Protein AF-A0A4Q6GFZ7-F1 (afdb_monomer)

Mean predicted aligned error: 7.17 Å

Secondary structure (DSSP, 8-state):
---TTSTT--HHHHHHHHHHHHHS---HHHHHHTT--HHHHGGG---SS---TTTT--HHHHHHHHSPPPPPPPS-GGGG--

pLDDT: mean 86.13, std 10.77, range [54.41, 96.5]

Structure (mmCIF,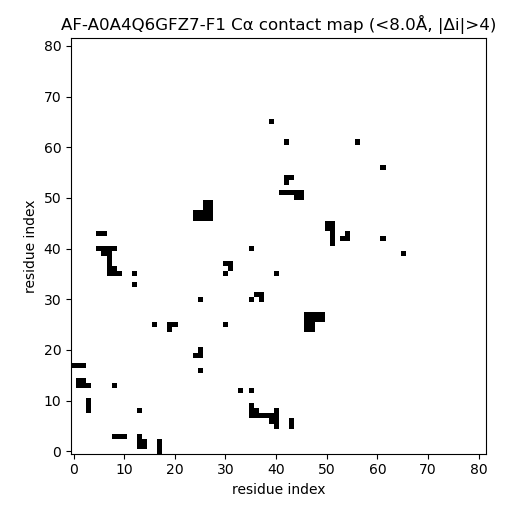 N/CA/C/O backbone):
data_AF-A0A4Q6GFZ7-F1
#
_entry.id   AF-A0A4Q6GFZ7-F1
#
loop_
_atom_site.group_PDB
_atom_site.id
_atom_site.type_symbol
_atom_site.label_atom_id
_atom_site.label_alt_id
_atom_site.label_comp_id
_atom_site.label_asym_id
_atom_site.label_entity_id
_atom_site.label_seq_id
_atom_site.pdbx_PDB_ins_code
_atom_site.Cartn_x
_atom_site.Cartn_y
_atom_site.Cartn_z
_atom_site.occupancy
_atom_site.B_iso_or_equiv
_atom_site.auth_seq_id
_atom_site.auth_comp_id
_atom_site.auth_asym_id
_atom_site.auth_atom_id
_atom_site.pdbx_PDB_model_num
ATOM 1 N N . THR A 1 1 ? -3.058 -5.668 15.466 1.00 57.69 1 THR A N 1
ATOM 2 C CA . THR A 1 1 ? -2.086 -6.563 14.798 1.00 57.69 1 THR A CA 1
ATOM 3 C C . THR A 1 1 ? -1.271 -5.767 13.797 1.00 57.69 1 THR A C 1
ATOM 5 O O . THR A 1 1 ? -1.851 -4.930 13.122 1.00 57.69 1 THR A O 1
ATOM 8 N N . MET A 1 2 ? 0.050 -5.949 13.735 1.00 65.88 2 MET A N 1
ATOM 9 C CA . MET A 1 2 ? 0.972 -5.111 12.947 1.00 65.88 2 MET A CA 1
ATOM 10 C C . MET A 1 2 ? 0.892 -5.394 11.427 1.00 65.88 2 MET A C 1
ATOM 12 O O . MET A 1 2 ? 0.855 -6.552 11.034 1.00 65.88 2 MET A O 1
ATOM 16 N N . ILE A 1 3 ? 0.893 -4.351 10.576 1.00 73.12 3 ILE A N 1
ATOM 17 C CA . ILE A 1 3 ? 0.818 -4.437 9.086 1.00 73.12 3 ILE A CA 1
ATOM 18 C C . ILE A 1 3 ? 2.137 -3.973 8.409 1.00 73.12 3 ILE A C 1
ATOM 20 O O . ILE A 1 3 ? 2.214 -3.783 7.202 1.00 73.12 3 ILE A O 1
ATOM 24 N N . ALA A 1 4 ? 3.229 -3.801 9.158 1.00 67.38 4 ALA A N 1
ATOM 25 C CA . ALA A 1 4 ? 4.430 -3.072 8.715 1.00 67.38 4 ALA A CA 1
ATOM 26 C C . ALA A 1 4 ? 5.307 -3.752 7.630 1.00 67.38 4 ALA A C 1
ATOM 28 O O . ALA A 1 4 ? 6.448 -3.347 7.436 1.00 67.38 4 ALA A O 1
ATOM 29 N N . ARG A 1 5 ? 4.823 -4.790 6.937 1.00 83.12 5 ARG A N 1
ATOM 30 C CA . ARG A 1 5 ? 5.597 -5.555 5.936 1.00 83.12 5 ARG A CA 1
ATOM 31 C C . ARG A 1 5 ? 4.995 -5.526 4.530 1.00 83.12 5 ARG A C 1
ATOM 33 O O . ARG A 1 5 ? 5.512 -6.195 3.645 1.00 83.12 5 ARG A O 1
ATOM 40 N N . VAL A 1 6 ? 3.922 -4.762 4.316 1.00 88.50 6 VAL A N 1
ATOM 41 C CA . VAL A 1 6 ? 3.258 -4.662 3.009 1.00 88.50 6 VAL A CA 1
ATOM 42 C C . VAL A 1 6 ? 3.897 -3.544 2.174 1.00 88.50 6 VAL A C 1
ATOM 44 O O . VAL A 1 6 ? 3.905 -2.391 2.622 1.00 88.50 6 VAL A O 1
ATOM 47 N N . PRO A 1 7 ? 4.401 -3.833 0.958 1.00 89.06 7 PRO A N 1
ATOM 48 C CA . PRO A 1 7 ? 4.913 -2.808 0.054 1.00 89.06 7 PRO A CA 1
ATOM 49 C C . PRO A 1 7 ? 3.886 -1.703 -0.211 1.00 89.06 7 PRO A C 1
ATOM 51 O O . PRO A 1 7 ? 2.696 -1.958 -0.381 1.00 89.06 7 PRO A O 1
ATOM 54 N N . GLY A 1 8 ? 4.342 -0.451 -0.238 1.00 89.50 8 GLY A N 1
ATOM 55 C CA . GLY A 1 8 ? 3.468 0.701 -0.481 1.00 89.50 8 GLY A CA 1
ATOM 56 C C . GLY A 1 8 ? 2.643 1.176 0.725 1.00 89.50 8 GLY A C 1
ATOM 57 O O . GLY A 1 8 ? 1.909 2.157 0.583 1.00 89.50 8 GLY A O 1
ATOM 58 N N . ILE A 1 9 ? 2.788 0.551 1.904 1.00 93.12 9 ILE A N 1
ATOM 59 C CA . ILE A 1 9 ? 2.179 0.998 3.167 1.00 93.12 9 ILE 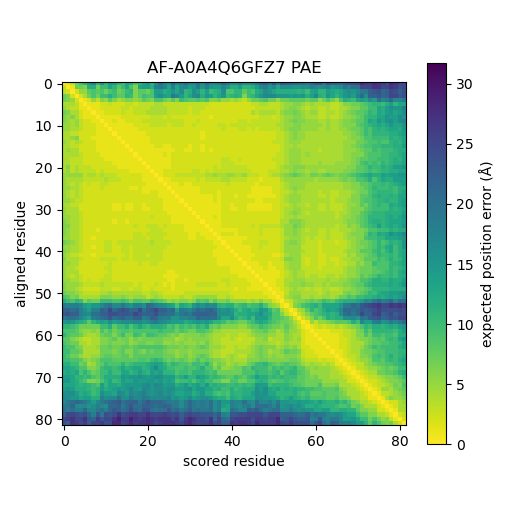A CA 1
ATOM 60 C C . ILE A 1 9 ? 3.271 1.452 4.143 1.00 93.12 9 ILE A C 1
ATOM 62 O O . ILE A 1 9 ? 4.021 0.650 4.691 1.00 93.12 9 ILE A O 1
ATOM 66 N N . GLY A 1 10 ? 3.335 2.760 4.404 1.00 90.88 10 GLY A N 1
ATOM 67 C CA . GLY A 1 10 ? 4.233 3.318 5.419 1.00 90.88 10 GLY A CA 1
ATOM 68 C C . GLY A 1 10 ? 3.753 3.049 6.850 1.00 90.88 10 GLY A C 1
ATOM 69 O O . GLY A 1 10 ? 2.559 2.868 7.089 1.00 90.88 10 GLY A O 1
ATOM 70 N N . ILE A 1 11 ? 4.664 3.110 7.829 1.00 91.69 11 ILE A N 1
ATOM 71 C CA . ILE A 1 11 ? 4.381 2.813 9.251 1.00 91.69 11 ILE A CA 1
ATOM 72 C C . ILE A 1 11 ? 3.208 3.644 9.803 1.00 91.69 11 ILE A C 1
ATOM 74 O O . ILE A 1 11 ? 2.353 3.114 10.512 1.00 91.69 11 ILE A O 1
ATOM 78 N N . ARG A 1 12 ? 3.123 4.935 9.449 1.00 92.31 12 ARG A N 1
ATOM 79 C CA . ARG A 1 12 ? 2.010 5.810 9.865 1.00 92.31 12 ARG A CA 1
ATOM 80 C C . ARG A 1 12 ? 0.660 5.314 9.344 1.00 92.31 12 ARG A C 1
ATOM 82 O O . ARG A 1 12 ? -0.294 5.223 10.111 1.00 92.31 12 ARG A O 1
ATOM 89 N N . ASN A 1 13 ? 0.594 4.941 8.069 1.00 94.06 13 ASN A N 1
ATOM 90 C CA . ASN A 1 13 ? -0.632 4.414 7.475 1.00 94.06 13 ASN A CA 1
ATOM 91 C C . ASN A 1 13 ? -0.955 3.016 8.000 1.00 94.06 13 ASN A C 1
ATOM 93 O O . ASN A 1 13 ? -2.120 2.732 8.247 1.00 94.06 13 ASN A O 1
ATOM 97 N N . ALA A 1 14 ? 0.048 2.174 8.265 1.00 93.69 14 ALA A N 1
ATOM 98 C CA . ALA A 1 14 ? -0.163 0.881 8.908 1.00 93.69 14 ALA A CA 1
ATOM 99 C C . ALA A 1 14 ? -0.864 1.034 10.270 1.00 93.69 14 ALA A C 1
ATOM 101 O O . ALA A 1 14 ? -1.826 0.315 10.527 1.00 93.69 14 ALA A O 1
ATOM 102 N N . LYS A 1 15 ? -0.445 1.994 11.110 1.00 93.50 15 LYS A N 1
ATOM 103 C CA . LYS A 1 15 ? -1.116 2.291 12.392 1.00 93.50 15 LYS A CA 1
ATOM 104 C C . LYS A 1 15 ? -2.572 2.731 12.184 1.00 93.50 15 LYS A C 1
ATOM 106 O O . LYS A 1 15 ? -3.471 2.108 12.741 1.00 93.50 15 LYS A O 1
ATOM 111 N N . ARG A 1 16 ? -2.807 3.701 11.293 1.00 94.06 16 ARG A N 1
ATOM 112 C CA . ARG A 1 16 ? -4.160 4.190 10.956 1.00 94.06 16 ARG A CA 1
ATOM 113 C C . ARG A 1 16 ? -5.078 3.087 10.425 1.00 94.06 16 ARG A C 1
ATOM 115 O O . ARG A 1 16 ? -6.246 3.028 10.783 1.00 94.06 16 ARG A O 1
ATOM 122 N N . ILE A 1 17 ? -4.562 2.179 9.595 1.00 94.19 17 ILE A N 1
ATOM 123 C CA . ILE A 1 17 ? -5.328 1.033 9.079 1.00 94.19 17 ILE A CA 1
ATOM 124 C C . ILE A 1 17 ? -5.727 0.094 10.221 1.00 94.19 17 ILE A C 1
ATOM 126 O O . ILE A 1 17 ? -6.848 -0.407 10.235 1.00 94.19 17 ILE A O 1
ATOM 130 N N . VAL A 1 18 ? -4.830 -0.162 11.178 1.00 93.75 18 VAL A N 1
ATOM 131 C CA . VAL A 1 18 ? -5.137 -1.003 12.346 1.00 93.75 18 VAL A CA 1
ATOM 132 C C . VAL A 1 18 ? -6.229 -0.376 13.208 1.00 93.75 18 VAL A C 1
ATOM 134 O O . VAL A 1 18 ? -7.113 -1.096 13.666 1.00 93.75 18 VAL A O 1
ATOM 137 N N . GLU A 1 19 ? -6.197 0.941 13.394 1.00 94.00 19 GLU A N 1
ATOM 138 C CA . GLU A 1 19 ? -7.247 1.685 14.097 1.00 94.00 19 GLU A CA 1
ATOM 139 C C . GLU A 1 19 ? -8.580 1.611 13.341 1.00 94.00 19 GLU A C 1
ATOM 141 O O . GLU A 1 19 ? -9.585 1.199 13.916 1.00 94.00 19 GLU A O 1
ATOM 146 N N . LEU A 1 20 ? -8.583 1.890 12.032 1.00 94.75 20 LEU A N 1
ATOM 147 C CA . LEU A 1 20 ? -9.783 1.820 11.189 1.00 94.75 20 LEU A CA 1
ATOM 148 C C . LEU A 1 20 ? -10.418 0.422 11.171 1.00 94.75 20 LEU A C 1
ATOM 150 O O . LEU A 1 20 ? -11.642 0.312 11.189 1.00 94.75 20 LEU A O 1
ATOM 154 N N . ARG A 1 21 ? -9.606 -0.646 11.193 1.00 93.75 21 ARG A N 1
ATOM 155 C CA . ARG A 1 21 ? -10.082 -2.043 11.230 1.00 93.75 21 ARG A CA 1
ATOM 156 C C . ARG A 1 21 ? -10.924 -2.371 12.461 1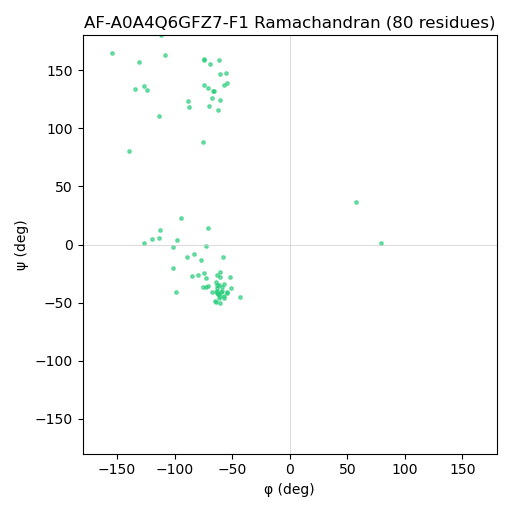.00 93.75 21 ARG A C 1
ATOM 158 O O . ARG A 1 21 ? -11.700 -3.318 12.402 1.00 93.75 21 ARG A O 1
ATOM 165 N N . ARG A 1 22 ? -10.767 -1.626 13.560 1.00 94.12 22 ARG A N 1
ATOM 166 C CA . ARG A 1 22 ? -11.592 -1.795 14.769 1.00 94.12 22 ARG A CA 1
ATOM 167 C C . ARG A 1 22 ? -13.005 -1.246 14.589 1.00 94.12 22 ARG A C 1
ATOM 169 O O . ARG A 1 22 ? -13.907 -1.688 15.283 1.00 94.12 22 ARG A O 1
ATOM 176 N N . ILE A 1 23 ? -13.178 -0.291 13.678 1.00 95.88 23 ILE A N 1
ATOM 177 C CA . ILE A 1 23 ? -14.438 0.424 13.452 1.00 95.88 23 ILE A CA 1
ATOM 178 C C . ILE A 1 23 ? -15.186 -0.179 12.259 1.00 95.88 23 ILE A C 1
ATOM 180 O O . ILE A 1 23 ? -16.403 -0.328 12.298 1.00 95.88 23 ILE A O 1
ATOM 184 N N . ARG A 1 24 ? -14.473 -0.526 11.178 1.00 95.12 24 ARG A N 1
ATOM 185 C CA . ARG A 1 24 ? -15.079 -1.051 9.946 1.00 95.12 24 ARG A CA 1
ATOM 186 C C . ARG A 1 24 ? -14.132 -1.928 9.137 1.00 95.12 24 ARG A C 1
ATOM 188 O O . ARG A 1 24 ? -12.910 -1.882 9.286 1.00 95.12 24 ARG A O 1
ATOM 195 N N . ARG A 1 25 ? -14.698 -2.681 8.188 1.00 96.06 25 ARG A N 1
ATOM 196 C CA . ARG A 1 25 ? -13.903 -3.352 7.151 1.00 96.06 25 ARG A CA 1
ATOM 197 C C . ARG A 1 25 ? -13.267 -2.301 6.240 1.00 96.06 25 ARG A C 1
ATOM 199 O O . ARG A 1 25 ? -13.937 -1.383 5.776 1.00 96.06 25 ARG A O 1
ATOM 206 N N . ILE A 1 26 ? -11.973 -2.462 5.986 1.00 95.81 26 ILE A N 1
ATOM 207 C CA . ILE A 1 26 ? -11.207 -1.563 5.117 1.00 95.81 26 ILE A CA 1
ATOM 208 C C . ILE A 1 26 ? -11.635 -1.769 3.669 1.00 95.81 26 ILE A C 1
ATOM 210 O O . ILE A 1 26 ? -11.737 -2.913 3.215 1.00 95.81 26 ILE A O 1
ATOM 214 N N . ARG A 1 27 ? -11.850 -0.662 2.963 1.00 96.44 27 ARG A N 1
ATOM 215 C CA . ARG A 1 27 ? -12.170 -0.598 1.536 1.00 96.44 27 ARG A CA 1
ATOM 216 C C . ARG A 1 27 ? -10.995 -0.048 0.734 1.00 96.44 27 ARG A C 1
ATOM 218 O O . ARG A 1 27 ? -10.092 0.575 1.292 1.00 96.44 27 ARG A O 1
ATOM 225 N N . TRP A 1 28 ? -11.015 -0.255 -0.579 1.00 96.06 28 TRP A N 1
ATOM 226 C CA . TRP A 1 28 ? -9.997 0.269 -1.495 1.00 96.06 28 TRP A CA 1
ATOM 227 C C . TRP A 1 28 ? -9.834 1.790 -1.370 1.00 96.06 28 TRP A C 1
ATOM 229 O O . TRP A 1 28 ? -8.720 2.309 -1.307 1.00 96.06 28 TRP A O 1
ATOM 239 N N . GLU A 1 29 ? -10.958 2.492 -1.241 1.00 96.25 29 GLU A N 1
ATOM 240 C CA . GLU A 1 29 ? -10.998 3.944 -1.080 1.00 96.25 29 GLU A CA 1
ATOM 241 C C . GLU A 1 29 ? -10.332 4.436 0.218 1.00 96.25 29 GLU A C 1
ATOM 243 O O . GLU A 1 29 ? -9.718 5.499 0.247 1.00 96.25 29 GLU A O 1
ATOM 248 N N . ASP A 1 30 ? -10.389 3.661 1.303 1.00 96.19 30 ASP A N 1
ATOM 249 C CA . ASP A 1 30 ? -9.740 4.061 2.557 1.00 96.19 30 ASP A CA 1
ATOM 250 C C . ASP A 1 30 ? -8.219 4.151 2.373 1.00 96.19 30 ASP A C 1
ATOM 252 O O . ASP A 1 30 ? -7.560 5.054 2.888 1.00 96.19 30 ASP A O 1
ATOM 256 N N . LEU A 1 31 ? -7.656 3.231 1.588 1.00 95.31 31 LEU A N 1
ATOM 257 C CA . LEU A 1 31 ? -6.225 3.184 1.303 1.00 95.31 31 LEU A CA 1
ATOM 258 C C . LEU A 1 31 ? -5.787 4.309 0.364 1.00 95.31 31 LEU A C 1
ATOM 260 O O . LEU A 1 31 ? -4.703 4.867 0.558 1.00 95.31 31 LEU A O 1
ATOM 264 N N . SER A 1 32 ? -6.628 4.676 -0.610 1.00 95.06 32 SER A N 1
ATOM 265 C CA . SER A 1 32 ? -6.353 5.818 -1.485 1.00 95.06 32 SER A CA 1
ATOM 266 C C . SER A 1 32 ? -6.416 7.137 -0.709 1.00 95.06 32 SER A C 1
ATOM 268 O O . SER A 1 32 ? -5.514 7.964 -0.845 1.00 95.06 32 SER A O 1
ATOM 270 N N . ARG A 1 33 ? -7.391 7.302 0.198 1.00 95.88 33 ARG A N 1
ATOM 271 C CA . ARG A 1 33 ? -7.503 8.470 1.096 1.00 95.88 33 ARG A CA 1
ATOM 272 C C . ARG A 1 33 ? -6.328 8.587 2.066 1.00 95.88 33 ARG A C 1
ATOM 274 O O . ARG A 1 33 ? -5.857 9.689 2.337 1.00 95.88 33 ARG A O 1
ATOM 281 N N . LEU A 1 34 ? -5.796 7.458 2.535 1.00 94.81 34 LEU A N 1
ATOM 282 C CA . LEU A 1 34 ? -4.564 7.417 3.328 1.00 94.81 34 LEU A CA 1
ATOM 283 C C . LEU A 1 34 ? -3.294 7.697 2.504 1.00 94.81 34 LEU A C 1
ATOM 285 O O . LEU A 1 34 ? -2.203 7.737 3.075 1.00 94.81 34 LEU A O 1
ATOM 289 N N . ARG A 1 35 ? -3.409 7.925 1.188 1.00 94.25 35 ARG A N 1
ATOM 290 C CA . ARG A 1 35 ? -2.292 8.164 0.260 1.00 94.25 35 ARG A CA 1
ATOM 291 C C . ARG A 1 35 ? -1.274 7.021 0.249 1.00 94.25 35 ARG A C 1
ATOM 293 O O . ARG A 1 35 ? -0.068 7.247 0.158 1.00 94.25 35 ARG A O 1
ATOM 300 N N . CYS A 1 36 ? -1.743 5.781 0.378 1.00 94.38 36 CYS A N 1
ATOM 301 C CA . CYS A 1 36 ? -0.885 4.617 0.180 1.00 94.38 36 CYS A CA 1
ATOM 302 C C . CYS A 1 36 ? -0.493 4.487 -1.303 1.00 94.38 36 CYS A C 1
ATOM 304 O O . CYS A 1 36 ? -1.201 4.953 -2.197 1.00 94.38 36 CYS A O 1
ATOM 306 N N . SER A 1 37 ? 0.637 3.833 -1.587 1.00 93.44 37 SER A N 1
ATOM 307 C CA . SER A 1 37 ? 1.081 3.623 -2.970 1.00 93.44 37 SER A CA 1
ATOM 308 C C . SER A 1 37 ? 0.248 2.521 -3.628 1.00 93.44 37 SER A C 1
ATOM 310 O O . SER A 1 37 ? 0.607 1.345 -3.574 1.00 93.44 37 SER A O 1
ATOM 312 N N . MET A 1 38 ? -0.887 2.901 -4.225 1.00 92.31 38 MET A N 1
ATOM 313 C CA . MET A 1 38 ? -1.906 1.957 -4.702 1.00 92.31 38 MET A CA 1
ATOM 314 C C . MET A 1 38 ? -1.347 0.936 -5.698 1.00 92.31 38 MET A C 1
ATOM 316 O O . MET A 1 38 ? -1.564 -0.255 -5.519 1.00 92.31 38 MET A O 1
ATOM 320 N N . LYS A 1 39 ? -0.551 1.371 -6.686 1.00 89.44 39 LYS A N 1
ATOM 321 C CA . LYS A 1 39 ? 0.070 0.464 -7.671 1.00 89.44 39 LYS A CA 1
ATOM 322 C C . LYS A 1 39 ? 0.981 -0.584 -7.019 1.00 89.44 39 LYS A C 1
ATOM 324 O O . LYS A 1 39 ? 0.939 -1.745 -7.403 1.00 89.44 39 LYS A O 1
ATOM 329 N N . LYS A 1 40 ? 1.772 -0.185 -6.014 1.00 89.44 40 LYS A N 1
ATOM 330 C CA . LYS A 1 40 ? 2.693 -1.089 -5.307 1.00 89.44 40 LYS A CA 1
ATOM 331 C C . LYS A 1 40 ? 1.965 -2.020 -4.343 1.00 89.44 40 LYS A C 1
ATOM 333 O O . LYS A 1 40 ? 2.382 -3.158 -4.204 1.00 89.44 40 LYS A O 1
ATOM 338 N N . LEU A 1 41 ? 0.911 -1.551 -3.675 1.00 90.62 41 LEU A N 1
ATOM 339 C CA . LEU A 1 41 ? 0.214 -2.332 -2.647 1.00 90.62 41 LEU A CA 1
ATOM 340 C C . LEU A 1 41 ? -0.854 -3.271 -3.222 1.00 90.62 41 LEU A C 1
ATOM 342 O O . LEU A 1 41 ? -1.140 -4.295 -2.607 1.00 90.62 41 LEU A O 1
ATOM 346 N N . ALA A 1 42 ? -1.429 -2.931 -4.384 1.00 91.00 42 ALA A N 1
ATOM 347 C CA . ALA A 1 42 ? -2.521 -3.650 -5.045 1.00 91.00 42 ALA A CA 1
ATOM 348 C C . ALA A 1 42 ? -2.374 -5.185 -5.059 1.00 91.00 42 ALA A C 1
ATOM 350 O O . ALA A 1 42 ? -3.358 -5.857 -4.750 1.00 91.00 42 ALA A O 1
ATOM 351 N N . PRO A 1 43 ? -1.206 -5.772 -5.381 1.00 90.00 43 PRO A N 1
ATOM 352 C CA . PRO A 1 43 ? -1.072 -7.228 -5.436 1.00 90.00 43 PRO A CA 1
ATOM 353 C C . PRO A 1 43 ? -0.952 -7.901 -4.058 1.00 90.00 43 PRO A C 1
ATOM 355 O O . PRO A 1 43 ? -1.097 -9.115 -3.966 1.00 90.00 43 PRO A O 1
ATOM 358 N N . PHE A 1 44 ? -0.700 -7.148 -2.984 1.00 88.62 44 PHE A N 1
ATOM 359 C CA . PHE A 1 44 ? -0.383 -7.700 -1.659 1.00 88.62 44 PHE A CA 1
ATOM 360 C C . PHE A 1 44 ? -1.552 -7.684 -0.672 1.00 88.62 44 PHE A C 1
ATOM 362 O O . PHE A 1 44 ? -1.390 -8.106 0.475 1.00 88.62 44 PHE A O 1
ATOM 369 N N . ILE A 1 45 ? -2.710 -7.151 -1.063 1.00 89.88 45 ILE A N 1
ATOM 370 C CA . ILE A 1 45 ? -3.819 -6.926 -0.137 1.00 89.88 45 ILE A CA 1
ATOM 371 C C . ILE A 1 45 ? -5.144 -7.455 -0.667 1.00 89.88 45 ILE A C 1
ATOM 373 O O . ILE A 1 45 ? -5.372 -7.534 -1.868 1.00 89.88 45 ILE A O 1
ATOM 377 N N . VAL A 1 46 ? -6.055 -7.709 0.265 1.00 92.38 46 VAL A N 1
ATOM 378 C CA . VAL A 1 46 ? -7.483 -7.885 0.008 1.00 92.38 46 VAL A CA 1
ATOM 379 C C . VAL A 1 46 ? -8.230 -6.870 0.871 1.00 92.38 46 VAL A C 1
ATOM 381 O O . VAL A 1 46 ? -7.926 -6.723 2.060 1.00 92.38 46 VAL A O 1
ATOM 384 N N . THR A 1 47 ? -9.190 -6.159 0.286 1.00 94.38 47 THR A N 1
ATOM 385 C CA . THR A 1 47 ? -10.126 -5.281 1.009 1.00 94.38 47 THR A CA 1
ATOM 386 C C . THR A 1 47 ? -11.536 -5.860 0.940 1.00 94.38 47 THR A C 1
ATOM 388 O O . THR A 1 47 ? -11.760 -6.928 0.372 1.00 94.38 47 THR A O 1
ATOM 391 N N . ALA A 1 48 ? -12.509 -5.183 1.549 1.00 96.50 48 ALA A N 1
ATOM 392 C CA . ALA A 1 48 ? -13.907 -5.604 1.472 1.00 96.50 48 ALA A CA 1
ATOM 393 C C . ALA A 1 48 ? -14.460 -5.627 0.033 1.00 96.50 48 ALA A C 1
ATOM 395 O O . ALA A 1 48 ? -15.363 -6.403 -0.254 1.00 96.50 48 ALA A O 1
ATOM 396 N N . ASP A 1 49 ? -13.917 -4.787 -0.846 1.00 96.12 49 ASP A N 1
ATOM 397 C CA . ASP A 1 49 ? -14.412 -4.504 -2.196 1.00 96.12 49 ASP A CA 1
ATOM 398 C C . ASP A 1 49 ? -13.363 -4.690 -3.303 1.00 96.12 49 ASP A C 1
ATOM 400 O O . ASP A 1 49 ? -13.665 -4.488 -4.475 1.00 96.12 49 A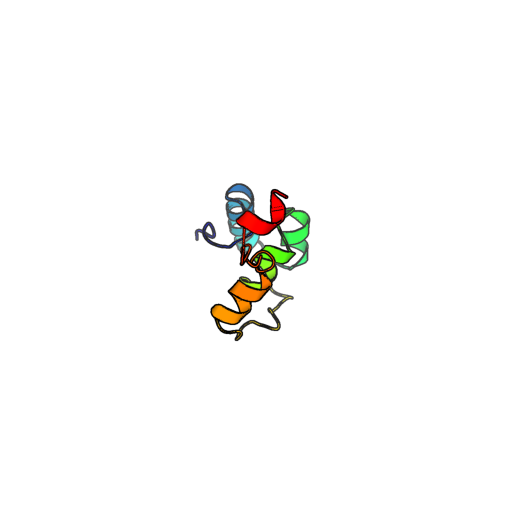SP A O 1
ATOM 404 N N . TYR A 1 50 ? -12.142 -5.098 -2.956 1.00 93.19 50 TYR A N 1
ATOM 405 C CA . TYR A 1 50 ? -11.081 -5.378 -3.915 1.00 93.19 50 TYR A CA 1
ATOM 406 C C . TYR A 1 50 ? -10.369 -6.687 -3.578 1.00 93.19 50 TYR A C 1
ATOM 408 O O . TYR A 1 50 ? -9.963 -6.938 -2.437 1.00 93.19 50 TYR A O 1
ATOM 416 N N . LYS A 1 51 ? -10.174 -7.500 -4.617 1.00 90.62 51 LYS A N 1
ATOM 417 C CA . LYS A 1 51 ? -9.325 -8.688 -4.617 1.00 90.62 51 LYS A CA 1
ATOM 418 C C . LYS A 1 51 ? -8.348 -8.578 -5.790 1.00 90.62 51 LYS A C 1
ATOM 420 O O . LYS A 1 51 ? -8.777 -8.216 -6.886 1.00 90.62 51 LYS A O 1
ATOM 425 N N . PRO A 1 52 ? -7.061 -8.893 -5.595 1.00 87.62 52 PRO A N 1
ATOM 426 C CA . PRO A 1 52 ? -6.084 -8.828 -6.664 1.00 87.62 52 PRO A CA 1
ATOM 427 C C . PRO A 1 52 ? -6.398 -9.896 -7.711 1.00 87.62 52 PRO A C 1
ATOM 429 O O . PRO A 1 52 ? -6.479 -11.081 -7.393 1.00 87.62 52 PRO A O 1
ATOM 432 N N . VAL A 1 53 ? -6.532 -9.472 -8.971 1.00 76.75 53 VAL A N 1
ATOM 433 C CA . VAL A 1 53 ? -6.761 -10.365 -10.126 1.00 76.75 53 VAL A CA 1
ATOM 434 C C . VAL A 1 53 ? -5.640 -11.404 -10.241 1.00 76.75 53 VAL A C 1
ATOM 436 O O . VAL A 1 53 ? -5.870 -12.558 -10.577 1.00 76.75 53 VAL A O 1
ATOM 439 N N . GLN 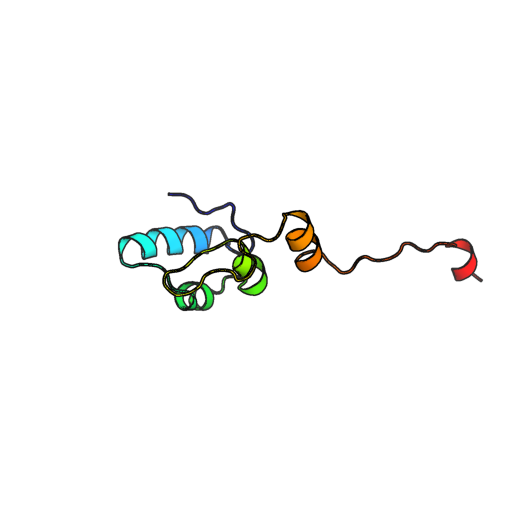A 1 54 ? -4.422 -10.998 -9.881 1.00 65.94 54 GLN A N 1
ATOM 440 C CA . GLN A 1 54 ? -3.212 -11.815 -9.891 1.00 65.94 54 GLN A CA 1
ATOM 441 C C . GLN A 1 54 ? -2.908 -12.463 -8.528 1.00 65.94 54 GLN A C 1
ATOM 443 O O . GLN A 1 54 ? -1.761 -12.803 -8.267 1.00 65.94 54 GLN A O 1
ATOM 448 N N . GLY A 1 55 ? -3.895 -12.648 -7.642 1.00 56.91 55 GLY A N 1
ATOM 449 C CA . GLY A 1 55 ? -3.684 -13.231 -6.304 1.00 56.91 55 GLY A CA 1
ATOM 450 C C . GLY A 1 55 ? -3.052 -14.637 -6.286 1.00 56.91 55 GLY A C 1
ATOM 451 O O . GLY A 1 55 ? -2.631 -15.091 -5.228 1.00 56.91 55 GLY A O 1
ATOM 452 N N . ALA A 1 56 ? -2.958 -15.295 -7.450 1.00 54.41 56 ALA A N 1
ATOM 453 C CA . ALA A 1 56 ? -2.281 -16.574 -7.680 1.00 54.41 56 ALA A CA 1
ATOM 454 C C . ALA A 1 56 ? -1.035 -16.475 -8.592 1.00 54.41 56 ALA A C 1
ATOM 456 O O . ALA A 1 56 ? -0.463 -17.498 -8.966 1.00 54.41 56 ALA A O 1
ATOM 457 N N . ALA A 1 57 ? -0.612 -15.273 -8.994 1.00 62.69 57 ALA A N 1
ATOM 458 C CA . ALA A 1 57 ? 0.585 -15.115 -9.810 1.00 62.69 57 ALA A CA 1
ATOM 459 C C . ALA A 1 57 ? 1.813 -15.547 -9.004 1.00 62.69 57 ALA A C 1
ATOM 461 O O . ALA A 1 57 ? 1.991 -15.149 -7.850 1.00 62.69 57 ALA A O 1
ATOM 462 N N . SER A 1 58 ? 2.668 -16.368 -9.616 1.00 77.31 58 SER A N 1
ATOM 463 C CA . SER A 1 58 ? 3.914 -16.796 -8.989 1.00 77.31 58 SER A CA 1
ATOM 464 C C . SER A 1 58 ? 4.742 -15.575 -8.578 1.00 77.31 58 SER A C 1
ATOM 466 O O . SER A 1 58 ? 4.734 -14.530 -9.236 1.00 77.31 58 SER A O 1
ATOM 468 N N . SER A 1 59 ? 5.496 -15.705 -7.488 1.00 80.56 59 SER A N 1
ATOM 469 C CA . SE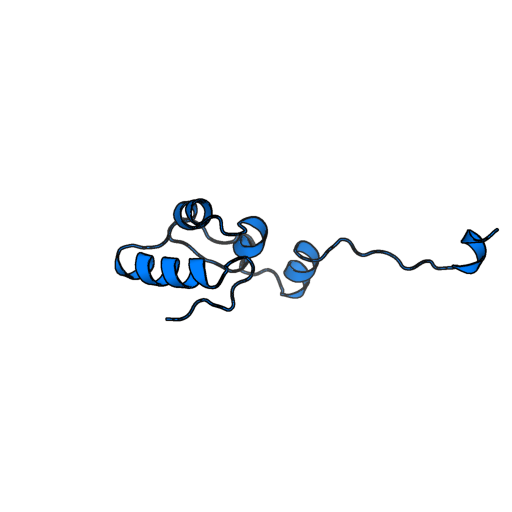R A 1 59 ? 6.387 -14.655 -6.974 1.00 80.56 59 SER A CA 1
ATOM 470 C C . SER A 1 59 ? 7.339 -14.100 -8.046 1.00 80.56 59 SER A C 1
ATOM 472 O O . SER A 1 59 ? 7.700 -1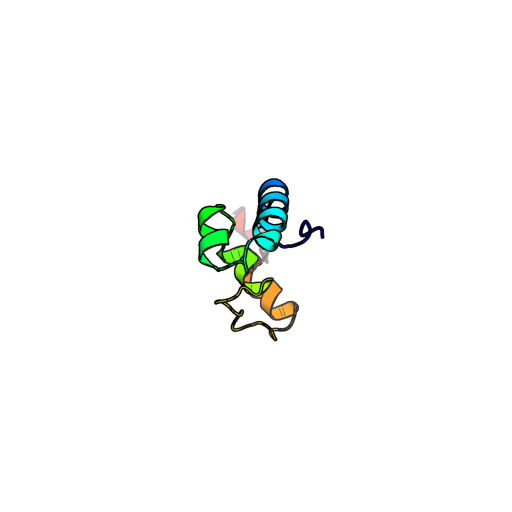2.924 -8.006 1.00 80.56 59 SER A O 1
ATOM 474 N N . HIS A 1 60 ? 7.689 -14.916 -9.043 1.00 83.12 60 HIS A N 1
ATOM 475 C CA . HIS A 1 60 ? 8.453 -14.510 -10.219 1.00 83.12 60 HIS A CA 1
ATOM 476 C C . HIS A 1 60 ? 7.707 -13.504 -11.114 1.00 83.12 60 HIS A C 1
ATOM 478 O O . HIS A 1 60 ? 8.268 -12.467 -11.468 1.00 83.12 60 HIS A O 1
ATOM 484 N N . LEU A 1 61 ? 6.441 -13.772 -11.459 1.00 82.38 61 LEU A N 1
ATOM 485 C CA . LEU A 1 61 ? 5.627 -12.861 -12.275 1.00 82.38 61 LEU A CA 1
ATOM 486 C C . LEU A 1 61 ? 5.426 -11.521 -11.567 1.00 82.38 61 LEU A C 1
ATOM 488 O O . LEU A 1 61 ? 5.590 -10.465 -12.175 1.00 82.38 61 LEU A O 1
ATOM 492 N N . LEU A 1 62 ? 5.152 -11.561 -10.263 1.00 84.06 62 LEU A N 1
ATOM 493 C CA . LEU A 1 62 ? 4.983 -10.350 -9.470 1.00 84.06 62 LEU A CA 1
ATOM 494 C C . LEU A 1 62 ? 6.261 -9.503 -9.438 1.00 84.06 62 LEU A C 1
ATOM 496 O O . LEU A 1 62 ? 6.196 -8.286 -9.602 1.00 84.06 62 LEU A O 1
ATOM 500 N N . ARG A 1 63 ? 7.430 -10.141 -9.280 1.00 83.69 63 ARG A N 1
ATOM 501 C CA . ARG A 1 63 ? 8.722 -9.446 -9.348 1.00 83.69 63 ARG A CA 1
ATOM 502 C C . ARG A 1 63 ? 8.926 -8.797 -10.715 1.00 83.69 63 ARG A C 1
ATOM 504 O O . ARG A 1 63 ? 9.301 -7.636 -10.752 1.00 83.69 63 ARG A O 1
ATOM 511 N N . ARG A 1 64 ? 8.624 -9.494 -11.814 1.00 83.81 64 ARG A N 1
ATOM 512 C CA . ARG A 1 64 ? 8.736 -8.938 -13.174 1.00 83.81 64 ARG A CA 1
ATOM 513 C C . ARG A 1 64 ? 7.829 -7.724 -13.404 1.00 83.81 64 ARG A C 1
ATOM 515 O O . ARG A 1 64 ? 8.218 -6.821 -14.129 1.00 83.81 64 ARG A O 1
ATOM 522 N N . HIS A 1 65 ? 6.637 -7.696 -12.807 1.00 80.81 65 HIS A N 1
ATOM 523 C CA . HIS A 1 65 ? 5.708 -6.567 -12.939 1.00 80.81 65 HIS A CA 1
ATOM 524 C C . HIS A 1 65 ? 6.034 -5.370 -12.034 1.00 80.81 65 HIS A C 1
ATOM 526 O O . HIS A 1 65 ? 5.611 -4.257 -12.338 1.00 80.81 65 HIS A O 1
ATOM 532 N N . LEU A 1 66 ? 6.710 -5.596 -10.903 1.00 82.31 66 LEU A N 1
ATOM 533 C CA . LEU A 1 66 ? 7.019 -4.555 -9.916 1.00 82.31 66 LEU A CA 1
ATOM 534 C C . LEU A 1 66 ? 8.459 -4.033 -9.984 1.00 82.31 66 LEU A C 1
ATOM 536 O O . LEU A 1 66 ? 8.722 -2.973 -9.415 1.00 82.31 66 LEU A O 1
ATOM 540 N N . ALA A 1 67 ? 9.378 -4.787 -10.588 1.00 85.00 67 ALA A N 1
ATOM 541 C CA . ALA A 1 67 ? 10.755 -4.366 -10.806 1.00 85.00 67 ALA A CA 1
ATOM 542 C C . ALA A 1 67 ? 10.842 -3.333 -11.932 1.00 85.00 67 ALA A C 1
ATOM 544 O O . ALA A 1 67 ? 9.951 -3.238 -12.781 1.00 85.00 67 ALA A O 1
ATOM 545 N N . ASP A 1 68 ? 11.941 -2.587 -11.935 1.00 83.44 68 ASP A N 1
ATOM 546 C CA . ASP A 1 68 ? 12.289 -1.726 -13.056 1.00 83.44 68 ASP A CA 1
ATOM 547 C C . ASP A 1 68 ? 12.498 -2.568 -14.324 1.00 83.44 68 ASP A C 1
ATOM 549 O O . ASP A 1 68 ? 12.709 -3.788 -14.264 1.00 83.44 68 ASP A O 1
ATOM 553 N N . ALA A 1 69 ? 12.385 -1.921 -15.485 1.00 82.06 69 ALA A N 1
ATOM 554 C CA . ALA A 1 69 ? 12.609 -2.599 -16.752 1.00 82.06 69 ALA A CA 1
ATOM 555 C C . ALA A 1 69 ? 14.018 -3.217 -16.756 1.00 82.06 69 ALA A C 1
ATOM 557 O O . ALA A 1 69 ? 14.958 -2.576 -16.285 1.00 82.06 69 ALA A O 1
ATOM 558 N N . PRO A 1 7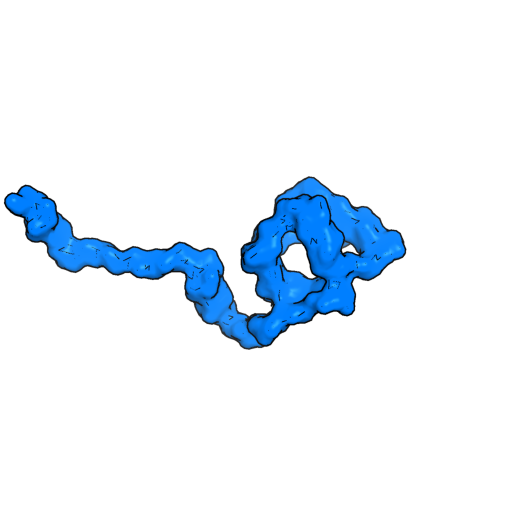0 ? 14.181 -4.456 -17.251 1.00 82.81 70 PRO A N 1
ATOM 559 C CA . PRO A 1 70 ? 15.498 -5.059 -17.325 1.00 82.81 70 PRO A CA 1
ATOM 560 C C . PRO A 1 70 ? 16.370 -4.214 -18.254 1.00 82.81 70 PRO A C 1
ATOM 562 O O . PRO A 1 70 ? 16.088 -4.103 -19.446 1.00 82.81 70 PRO A O 1
ATOM 565 N N . GLU A 1 71 ? 17.422 -3.624 -17.703 1.00 87.69 71 GLU A N 1
ATOM 566 C CA . GLU A 1 71 ? 18.436 -2.936 -18.489 1.00 87.69 71 GLU A CA 1
ATOM 567 C C . GLU A 1 71 ? 19.486 -3.956 -18.923 1.00 87.69 71 GLU A C 1
ATOM 569 O O . GLU A 1 71 ? 20.132 -4.615 -18.103 1.00 87.69 71 GLU A O 1
ATOM 574 N N . GLN A 1 72 ? 19.623 -4.127 -20.237 1.00 87.75 72 GLN A N 1
ATOM 575 C CA . GLN A 1 72 ? 20.695 -4.931 -20.800 1.00 87.75 72 GLN A CA 1
ATOM 576 C C . GLN A 1 72 ? 22.013 -4.184 -20.594 1.00 87.75 72 GLN A C 1
ATOM 578 O O . GLN A 1 72 ? 22.187 -3.073 -21.096 1.00 87.75 72 GLN A O 1
ATOM 583 N N . MET A 1 73 ? 22.944 -4.801 -19.863 1.00 88.50 73 MET A N 1
ATOM 584 C CA . MET A 1 73 ? 24.299 -4.271 -19.739 1.00 88.50 73 MET A CA 1
ATOM 585 C C . MET A 1 73 ? 24.961 -4.201 -21.114 1.00 88.50 73 MET A C 1
ATOM 587 O O . MET A 1 73 ? 24.691 -5.026 -21.992 1.00 88.50 73 MET A O 1
ATOM 591 N N . ASN A 1 74 ? 25.819 -3.199 -21.294 1.00 87.88 74 ASN A N 1
ATOM 592 C CA . ASN A 1 74 ? 26.490 -3.002 -22.564 1.00 87.88 74 ASN A CA 1
ATOM 593 C C . ASN A 1 74 ? 27.341 -4.238 -22.900 1.00 87.88 74 ASN A C 1
ATOM 595 O O . ASN A 1 74 ? 28.160 -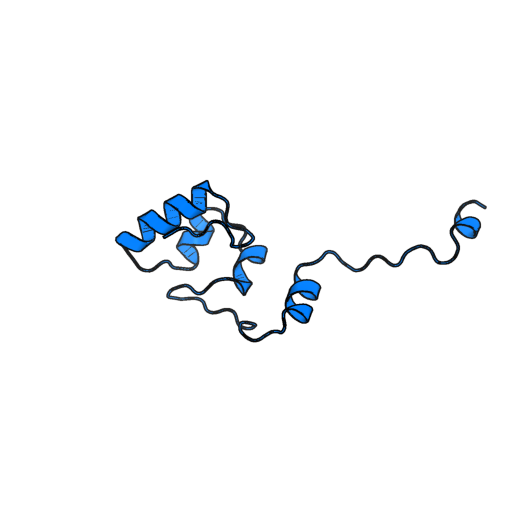4.666 -22.088 1.00 87.88 74 ASN A O 1
ATOM 599 N N . LEU A 1 75 ? 27.107 -4.824 -24.075 1.00 86.69 75 LEU A N 1
ATOM 600 C CA . LEU A 1 75 ? 27.796 -6.041 -24.510 1.00 86.69 75 LEU A CA 1
ATOM 601 C C . LEU A 1 75 ? 29.255 -5.760 -24.890 1.00 86.69 75 LEU A C 1
ATOM 603 O O . LEU A 1 75 ? 30.095 -6.637 -24.723 1.00 86.69 75 LEU A O 1
ATOM 607 N N . TRP A 1 76 ? 29.536 -4.536 -25.351 1.00 87.44 76 TRP A N 1
ATOM 608 C CA . TRP A 1 76 ? 30.872 -4.065 -25.728 1.00 87.44 76 TRP A CA 1
ATOM 609 C C . TRP A 1 76 ? 31.074 -2.618 -25.253 1.00 87.44 76 TRP A C 1
ATOM 611 O O . TRP A 1 76 ? 30.890 -1.677 -26.032 1.00 87.44 76 TRP A O 1
ATOM 621 N N . PRO A 1 77 ? 31.401 -2.406 -23.963 1.00 81.19 77 PRO A N 1
ATOM 622 C CA . PRO A 1 77 ? 31.677 -1.081 -23.400 1.00 81.19 77 PRO A CA 1
ATOM 623 C C . PRO A 1 77 ? 32.707 -0.277 -24.203 1.00 81.19 77 PRO A C 1
ATOM 625 O O . PRO A 1 77 ? 32.546 0.926 -24.393 1.00 81.19 77 PRO A O 1
ATOM 628 N N . GLU A 1 78 ? 33.727 -0.954 -24.723 1.00 82.19 78 GLU A N 1
ATOM 629 C CA . GLU A 1 78 ? 34.825 -0.381 -25.498 1.00 82.19 78 GLU A CA 1
ATOM 630 C C . GLU A 1 78 ? 34.402 0.268 -26.826 1.00 82.19 78 GLU A C 1
ATOM 632 O O . GLU A 1 78 ? 35.066 1.199 -27.274 1.00 82.19 78 GLU A O 1
ATOM 637 N N . LEU A 1 79 ? 33.289 -0.155 -27.438 1.00 74.75 79 LEU A N 1
ATOM 638 C CA . LEU A 1 79 ? 32.810 0.401 -28.712 1.00 74.75 79 LEU A CA 1
ATOM 639 C C . LEU A 1 79 ? 31.989 1.691 -28.554 1.00 74.75 79 LEU A C 1
ATOM 641 O O . LEU A 1 79 ? 31.669 2.324 -29.553 1.00 74.75 79 LEU A O 1
ATOM 645 N N . GLN A 1 80 ? 31.639 2.092 -27.328 1.00 64.69 80 GLN A N 1
ATOM 646 C CA . GLN A 1 80 ? 30.941 3.362 -27.068 1.00 64.69 80 GLN A CA 1
ATOM 647 C C . GLN A 1 80 ? 31.888 4.552 -26.846 1.00 64.69 80 GLN A C 1
ATOM 649 O O . GLN A 1 80 ? 31.422 5.687 -26.790 1.00 64.69 80 GLN A O 1
ATOM 654 N N . ALA A 1 81 ? 33.192 4.302 -26.683 1.00 65.62 81 ALA A N 1
ATOM 655 C CA . ALA A 1 81 ? 34.201 5.319 -26.377 1.00 65.62 81 ALA A CA 1
ATOM 656 C C . ALA A 1 81 ? 34.985 5.822 -27.610 1.00 65.62 81 ALA A C 1
ATOM 658 O O . ALA A 1 81 ? 35.919 6.608 -27.444 1.00 65.62 81 ALA A O 1
ATOM 659 N N . ALA A 1 82 ? 34.624 5.362 -28.813 1.00 55.19 82 ALA A N 1
ATOM 660 C CA . ALA A 1 82 ? 35.185 5.780 -30.100 1.00 55.19 82 ALA A CA 1
ATOM 661 C C . ALA A 1 82 ? 34.191 6.672 -30.856 1.00 55.19 82 ALA A C 1
ATOM 663 O O . ALA A 1 82 ? 34.659 7.624 -31.519 1.00 55.19 82 ALA A O 1
#

Sequence (82 aa):
TMIARVPGIGIRNAKRIVELRRIRRIRWEDLSRLRCSMKKLAPFIVTADYKPVQGAASSHLLRRHLADAPEQMNLWPELQAA

Radius of gyration: 18.45 Å; Cα contacts (8 Å, |Δi|>4): 64; chains: 1; bounding box: 50×25×45 Å

Solvent-accessible surface area (backbone atoms only — not comparable to full-atom values): 5248 Å² total; per-residue (Å²): 126,89,53,78,82,47,60,45,47,53,66,71,49,31,52,52,51,48,58,46,54,76,78,41,84,53,40,61,64,57,44,54,74,65,66,39,40,58,85,64,26,46,73,80,48,73,42,78,80,41,71,38,92,62,69,80,57,52,74,66,56,53,45,66,73,72,49,76,81,88,76,81,74,75,89,57,68,77,73,76,78,117

Foldseek 3Di:
DFPPPAPQAHRVNRVVVVVVVVVDWDDLVNCVVVVGPCVRRLQPDDTPHDDRPCVPPPPVVVCCSPDDDDDDDDPCPPVVVD